Protein AF-A0A074J504-F1 (afdb_monomer_lite)

Sequence (47 aa):
MTNRIALWLAGIIIVLIFSDVLFDGGRILLFLAKELLDLVQYIAFWR

Secondary structure (DSSP, 8-state):
--HHHHHHHHHHHHHHHHHIIIIITTHHHHHHHHHHHHHHHHHHHT-

Organism: NCBI:txid1353537

Structure (mmCIF, N/CA/C/O backbone):
data_AF-A0A074J504-F1
#
_entry.id   AF-A0A074J504-F1
#
loop_
_atom_site.group_PDB
_atom_site.id
_atom_site.type_symbol
_atom_site.label_atom_id
_atom_site.label_alt_id
_atom_site.label_comp_id
_atom_sit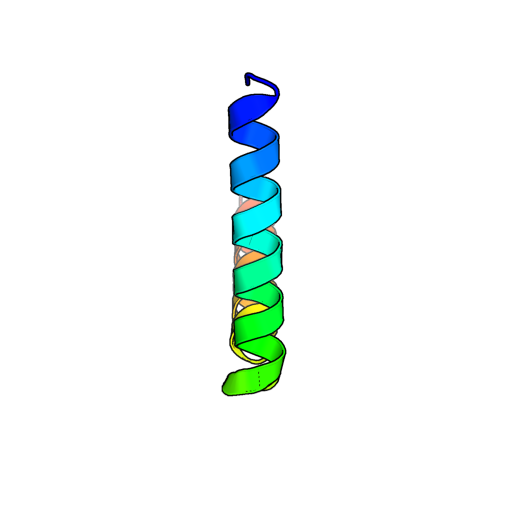e.label_asym_id
_atom_site.label_entity_id
_atom_site.label_seq_id
_atom_site.pdbx_PDB_ins_code
_atom_site.Cartn_x
_atom_site.Cartn_y
_atom_site.Cartn_z
_atom_site.occupancy
_atom_site.B_iso_or_equiv
_atom_site.auth_seq_id
_atom_site.auth_comp_id
_atom_site.auth_asym_id
_atom_site.auth_atom_id
_atom_site.pdbx_PDB_model_num
ATOM 1 N N . MET A 1 1 ? -0.445 20.806 4.504 1.00 62.25 1 MET A N 1
ATOM 2 C CA . MET A 1 1 ? 0.371 20.064 3.518 1.00 62.25 1 MET A CA 1
ATOM 3 C C . MET A 1 1 ? 0.777 21.015 2.406 1.00 62.25 1 MET A C 1
ATOM 5 O O . MET A 1 1 ? -0.099 21.563 1.758 1.00 62.25 1 MET A O 1
ATOM 9 N N . THR A 1 2 ? 2.067 21.264 2.199 1.00 91.50 2 THR A N 1
ATOM 10 C CA . THR A 1 2 ? 2.546 22.011 1.024 1.00 91.50 2 THR A CA 1
ATOM 11 C C . THR A 1 2 ? 2.629 21.078 -0.184 1.00 91.50 2 THR A C 1
ATOM 13 O O . THR A 1 2 ? 3.026 19.923 -0.030 1.00 91.50 2 THR A O 1
ATOM 16 N N . ASN A 1 3 ? 2.326 21.573 -1.393 1.00 94.38 3 ASN A N 1
ATOM 17 C CA . ASN A 1 3 ? 2.418 20.784 -2.637 1.00 94.38 3 ASN A CA 1
ATOM 18 C C . ASN A 1 3 ? 3.777 20.088 -2.803 1.00 94.38 3 ASN A C 1
ATOM 20 O O . ASN A 1 3 ? 3.859 18.992 -3.345 1.00 94.38 3 ASN A O 1
ATOM 24 N N . ARG A 1 4 ? 4.844 20.699 -2.275 1.00 94.81 4 ARG A N 1
ATOM 25 C CA . ARG A 1 4 ? 6.192 20.123 -2.256 1.00 94.81 4 ARG A CA 1
ATOM 26 C C . ARG A 1 4 ? 6.250 18.786 -1.509 1.00 94.81 4 ARG A C 1
ATOM 28 O O . ARG A 1 4 ? 6.839 17.846 -2.022 1.00 94.81 4 ARG A O 1
ATOM 35 N N . ILE A 1 5 ? 5.644 18.690 -0.324 1.00 95.56 5 ILE A N 1
ATOM 36 C CA . ILE A 1 5 ? 5.653 17.457 0.482 1.00 95.56 5 ILE A CA 1
ATOM 37 C C . ILE A 1 5 ? 4.789 16.384 -0.187 1.00 95.56 5 ILE A C 1
ATOM 39 O O . ILE A 1 5 ? 5.184 15.224 -0.228 1.00 95.56 5 ILE A O 1
ATOM 43 N N . ALA A 1 6 ? 3.647 16.773 -0.761 1.00 95.44 6 ALA A N 1
ATOM 44 C CA . ALA A 1 6 ? 2.774 15.847 -1.478 1.00 95.44 6 ALA A CA 1
ATOM 45 C C . ALA A 1 6 ? 3.485 15.190 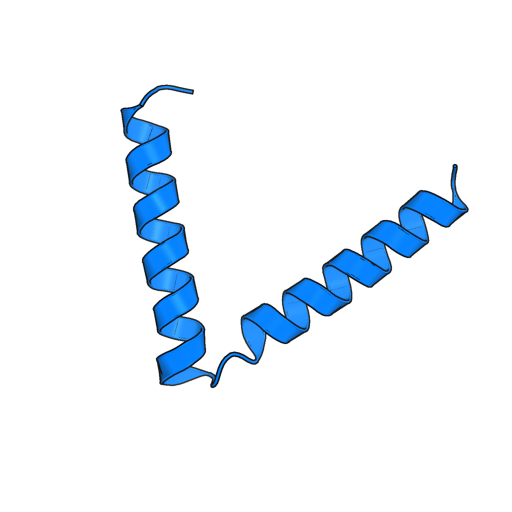-2.675 1.00 95.44 6 ALA A C 1
ATOM 47 O O . ALA A 1 6 ? 3.390 13.978 -2.846 1.00 95.44 6 ALA A O 1
ATOM 48 N N . LEU A 1 7 ? 4.252 15.964 -3.455 1.00 96.81 7 LEU A N 1
ATOM 49 C CA . LEU A 1 7 ? 5.034 15.438 -4.580 1.00 96.81 7 LEU A CA 1
ATOM 50 C C . LEU A 1 7 ? 6.111 14.444 -4.133 1.00 96.81 7 LEU A C 1
ATOM 52 O O . LEU A 1 7 ? 6.257 13.388 -4.744 1.00 96.81 7 LEU A O 1
ATOM 56 N N . TRP A 1 8 ? 6.830 14.750 -3.050 1.00 97.06 8 TRP A N 1
ATOM 57 C CA . TRP A 1 8 ? 7.824 13.828 -2.497 1.00 97.06 8 TRP A CA 1
ATOM 58 C C . TRP A 1 8 ? 7.193 12.524 -2.013 1.00 97.06 8 TRP A C 1
ATOM 60 O O . TRP A 1 8 ? 7.687 11.450 -2.344 1.00 97.06 8 TRP A O 1
ATOM 70 N N . LEU A 1 9 ? 6.080 12.607 -1.282 1.00 96.88 9 LEU A N 1
ATOM 71 C CA . LEU A 1 9 ? 5.361 11.424 -0.809 1.00 96.88 9 LEU A CA 1
ATOM 72 C C . LEU A 1 9 ? 4.840 10.575 -1.969 1.00 96.88 9 LEU A C 1
ATOM 74 O O . LEU A 1 9 ? 5.020 9.362 -1.951 1.00 96.88 9 LEU A O 1
ATOM 78 N N . ALA A 1 10 ? 4.259 11.200 -2.995 1.00 96.56 10 ALA A N 1
ATOM 79 C CA . ALA A 1 10 ? 3.799 10.488 -4.184 1.00 96.56 10 ALA A CA 1
ATOM 80 C C . ALA A 1 10 ? 4.954 9.744 -4.874 1.00 96.56 10 ALA A C 1
ATOM 82 O O . ALA A 1 10 ? 4.825 8.561 -5.180 1.00 96.56 10 ALA A O 1
ATOM 83 N N . GLY A 1 11 ? 6.101 10.409 -5.052 1.00 98.00 11 GLY A N 1
ATOM 84 C CA . GLY A 1 11 ? 7.296 9.790 -5.628 1.00 98.00 11 GLY A CA 1
ATOM 85 C C . GLY A 1 11 ? 7.789 8.590 -4.817 1.00 98.00 11 GLY A C 1
ATOM 86 O O . GLY A 1 11 ? 8.032 7.527 -5.383 1.00 98.00 11 GLY A O 1
ATOM 87 N N . ILE A 1 12 ? 7.875 8.730 -3.492 1.00 97.94 12 ILE A N 1
ATOM 88 C CA . ILE A 1 12 ? 8.302 7.648 -2.592 1.00 97.94 12 ILE A CA 1
ATOM 89 C C . ILE A 1 12 ? 7.343 6.456 -2.672 1.00 97.94 12 ILE A C 1
ATOM 91 O O . ILE A 1 12 ? 7.796 5.323 -2.811 1.00 97.94 12 ILE A O 1
ATOM 95 N N . ILE A 1 13 ? 6.030 6.697 -2.628 1.00 96.88 13 ILE A N 1
ATOM 96 C CA . ILE A 1 13 ? 5.019 5.632 -2.698 1.00 96.88 13 ILE A CA 1
ATOM 97 C C . ILE A 1 13 ? 5.145 4.854 -4.010 1.00 96.88 13 ILE A C 1
ATOM 99 O O . ILE A 1 13 ? 5.144 3.626 -3.989 1.00 96.88 13 ILE A O 1
ATOM 103 N N . ILE A 1 14 ? 5.308 5.550 -5.139 1.00 98.06 14 ILE A N 1
ATOM 104 C CA . ILE A 1 14 ? 5.495 4.905 -6.443 1.00 98.06 14 ILE A CA 1
ATOM 105 C C . ILE A 1 14 ? 6.747 4.021 -6.420 1.00 98.06 14 ILE A C 1
ATOM 107 O O . ILE A 1 14 ? 6.663 2.847 -6.769 1.00 98.06 14 ILE A O 1
ATOM 111 N N . VAL A 1 15 ? 7.887 4.546 -5.962 1.00 98.00 15 VAL A N 1
ATOM 112 C CA . VAL A 1 15 ? 9.145 3.781 -5.891 1.00 98.00 15 VAL A CA 1
ATOM 113 C C . VAL A 1 15 ? 8.993 2.526 -5.028 1.00 98.00 15 VAL A C 1
ATOM 115 O O . VAL A 1 15 ? 9.444 1.458 -5.433 1.00 98.00 15 VAL A O 1
ATOM 118 N N . LEU A 1 16 ? 8.323 2.625 -3.878 1.00 97.00 16 LEU A N 1
ATOM 119 C CA . LEU A 1 16 ? 8.096 1.483 -2.990 1.00 97.00 16 LEU A CA 1
ATOM 120 C C . LEU A 1 16 ? 7.189 0.420 -3.622 1.00 97.00 16 LEU A C 1
ATOM 122 O O . LEU A 1 16 ? 7.506 -0.764 -3.538 1.00 97.00 16 LEU A O 1
ATOM 126 N N . ILE A 1 17 ? 6.108 0.826 -4.296 1.00 97.00 17 ILE A N 1
ATOM 127 C CA . ILE A 1 17 ? 5.216 -0.106 -5.005 1.00 97.00 17 ILE A CA 1
ATOM 128 C C . ILE A 1 17 ? 5.979 -0.839 -6.110 1.00 97.00 17 ILE A C 1
ATOM 130 O O . ILE A 1 17 ? 5.904 -2.062 -6.208 1.00 97.00 17 ILE A O 1
ATOM 134 N N . PHE A 1 18 ? 6.739 -0.107 -6.929 1.00 97.88 18 PHE A N 1
ATOM 135 C CA . PHE A 1 18 ? 7.542 -0.721 -7.987 1.00 97.88 18 PHE A CA 1
ATOM 136 C C . PHE A 1 18 ? 8.608 -1.658 -7.419 1.00 97.88 18 PHE A C 1
ATOM 138 O O . PHE A 1 18 ? 8.815 -2.736 -7.970 1.00 97.88 18 PHE A O 1
ATOM 145 N N . SER A 1 19 ? 9.251 -1.281 -6.312 1.00 97.75 19 SER A N 1
ATOM 146 C CA . SER A 1 19 ? 10.217 -2.137 -5.626 1.00 97.75 19 SER A CA 1
ATOM 147 C C . SER A 1 19 ? 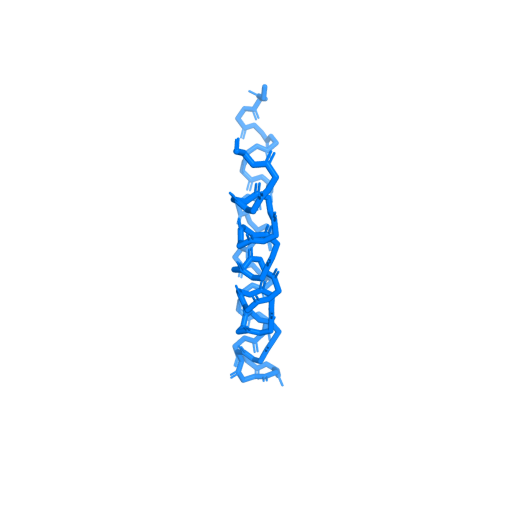9.579 -3.456 -5.176 1.00 97.75 19 SER A C 1
ATOM 149 O O . SER A 1 19 ? 10.114 -4.516 -5.486 1.00 97.75 19 SER A O 1
ATOM 151 N N . ASP A 1 20 ? 8.413 -3.417 -4.524 1.00 97.19 20 ASP A N 1
ATOM 152 C CA . ASP A 1 20 ? 7.716 -4.635 -4.082 1.00 97.19 20 ASP A CA 1
ATOM 153 C C . ASP A 1 20 ? 7.312 -5.525 -5.267 1.00 97.19 20 ASP A C 1
ATOM 155 O O . ASP A 1 20 ? 7.500 -6.739 -5.238 1.00 97.19 20 ASP A O 1
ATOM 159 N N . VAL A 1 21 ? 6.813 -4.946 -6.362 1.00 96.50 21 VAL A N 1
ATOM 160 C CA . VAL A 1 21 ? 6.424 -5.739 -7.541 1.00 96.50 21 VAL A CA 1
ATOM 161 C C . VAL A 1 21 ? 7.637 -6.386 -8.219 1.00 96.50 21 VAL A C 1
ATOM 163 O O . VAL A 1 21 ? 7.551 -7.542 -8.632 1.00 96.50 21 VAL A O 1
ATOM 166 N N . LEU A 1 22 ? 8.761 -5.673 -8.332 1.00 97.69 22 LEU A N 1
ATOM 167 C CA . LEU A 1 22 ? 9.943 -6.151 -9.058 1.00 97.69 22 LEU A CA 1
ATOM 168 C C . LEU A 1 22 ? 10.809 -7.124 -8.249 1.00 97.69 22 LEU A C 1
ATOM 170 O O . LEU A 1 22 ? 11.318 -8.088 -8.820 1.00 97.69 22 LEU A O 1
ATOM 174 N N . PHE A 1 23 ? 10.996 -6.877 -6.951 1.00 97.44 23 PHE A N 1
ATOM 175 C CA 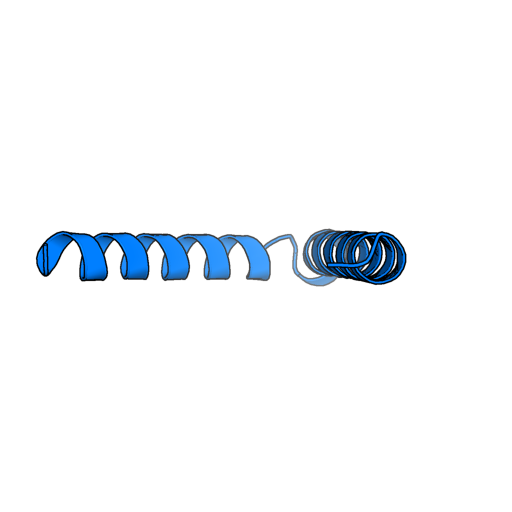. PHE A 1 23 ? 11.899 -7.667 -6.106 1.00 97.44 23 PHE A CA 1
ATOM 176 C C . PHE A 1 23 ? 11.159 -8.713 -5.266 1.00 97.44 23 PHE A C 1
ATOM 178 O O . PHE A 1 23 ? 11.644 -9.834 -5.105 1.00 97.44 23 PHE A O 1
ATOM 185 N N . ASP A 1 24 ? 9.965 -8.383 -4.777 1.00 95.50 24 ASP A N 1
ATOM 186 C CA . ASP A 1 24 ? 9.223 -9.203 -3.816 1.00 95.50 24 ASP A CA 1
ATOM 187 C C . ASP A 1 24 ? 7.978 -9.872 -4.419 1.00 95.50 24 ASP A C 1
ATOM 189 O O . ASP A 1 24 ? 7.326 -10.687 -3.760 1.00 95.50 24 ASP A O 1
ATOM 193 N N . GLY A 1 25 ? 7.665 -9.581 -5.686 1.00 94.25 25 GLY A N 1
ATOM 194 C CA . GLY A 1 25 ? 6.514 -10.127 -6.405 1.00 94.25 25 GLY A CA 1
ATOM 195 C C . GLY A 1 25 ? 5.165 -9.635 -5.874 1.00 94.25 25 GLY A C 1
ATOM 196 O O . GLY A 1 25 ? 4.169 -10.346 -6.008 1.00 94.25 25 GLY A O 1
ATOM 197 N N . GLY A 1 26 ? 5.120 -8.460 -5.238 1.00 93.56 26 GLY A N 1
ATOM 198 C CA . GLY A 1 26 ? 3.894 -7.882 -4.676 1.00 93.56 26 GLY A CA 1
ATOM 199 C C . GLY A 1 26 ? 3.504 -8.427 -3.296 1.00 93.56 26 GLY A C 1
ATOM 200 O O . GLY A 1 26 ? 2.391 -8.186 -2.820 1.00 93.56 26 GLY A O 1
ATOM 201 N N . ARG A 1 27 ? 4.372 -9.223 -2.657 1.00 96.44 27 ARG A N 1
ATOM 202 C CA . ARG A 1 27 ? 4.063 -9.873 -1.374 1.00 96.44 27 ARG A CA 1
ATOM 203 C C . ARG A 1 27 ? 3.929 -8.873 -0.233 1.00 96.44 27 ARG A C 1
ATOM 205 O O . ARG A 1 27 ? 3.085 -9.090 0.635 1.00 96.44 27 ARG A O 1
ATOM 212 N N . ILE A 1 28 ? 4.728 -7.806 -0.218 1.00 96.44 28 ILE A N 1
ATOM 213 C CA . ILE A 1 28 ? 4.722 -6.837 0.884 1.00 96.44 28 ILE A CA 1
ATOM 214 C C . ILE A 1 28 ? 3.419 -6.036 0.856 1.00 96.44 28 ILE A C 1
ATOM 216 O O . ILE A 1 28 ? 2.783 -5.878 1.900 1.00 96.44 28 ILE A O 1
ATOM 220 N N . LEU A 1 29 ? 2.966 -5.593 -0.321 1.00 96.50 29 LEU A N 1
ATOM 221 C CA . LEU A 1 29 ? 1.686 -4.897 -0.467 1.00 96.50 29 LEU A CA 1
ATOM 222 C C . LEU A 1 29 ? 0.500 -5.786 -0.093 1.00 96.50 29 LEU A C 1
ATOM 224 O O . LEU A 1 29 ? -0.403 -5.326 0.605 1.00 96.50 29 LEU A O 1
ATOM 228 N N . LEU A 1 30 ? 0.497 -7.054 -0.517 1.00 97.00 30 LEU A N 1
ATOM 229 C CA . LEU A 1 30 ? -0.570 -7.996 -0.160 1.00 97.00 30 LEU A CA 1
ATOM 230 C C . LEU A 1 30 ? -0.603 -8.287 1.343 1.00 97.00 30 LEU A C 1
ATOM 232 O O . LEU A 1 30 ? -1.682 -8.335 1.935 1.00 97.00 30 LEU A O 1
ATOM 236 N N . PHE A 1 31 ? 0.566 -8.444 1.965 1.00 97.31 31 PHE A N 1
ATOM 237 C CA . PHE A 1 31 ? 0.681 -8.579 3.414 1.00 97.31 31 PHE A CA 1
ATOM 238 C C . PHE A 1 31 ? 0.111 -7.348 4.128 1.00 97.31 31 PHE A C 1
ATOM 240 O O . PHE A 1 31 ? -0.767 -7.481 4.978 1.00 97.31 31 PHE A O 1
ATOM 247 N N . LEU A 1 32 ? 0.538 -6.149 3.724 1.00 97.19 32 LEU A N 1
ATOM 248 C CA . LEU A 1 32 ? 0.077 -4.900 4.325 1.00 97.19 32 LEU A CA 1
ATOM 249 C C . LEU A 1 32 ? -1.436 -4.704 4.160 1.00 97.19 32 LEU A C 1
ATOM 251 O O . LEU A 1 32 ? -2.105 -4.269 5.094 1.00 97.19 32 LEU A O 1
ATOM 255 N N . ALA A 1 33 ? -1.987 -5.044 2.992 1.00 97.31 33 ALA A N 1
ATOM 256 C CA . ALA A 1 33 ? -3.423 -4.979 2.741 1.00 97.31 33 ALA A CA 1
ATOM 257 C C . ALA A 1 33 ? -4.209 -5.909 3.675 1.00 97.31 33 ALA A C 1
ATOM 259 O O . ALA A 1 33 ? -5.250 -5.507 4.193 1.00 97.31 33 ALA A O 1
ATOM 260 N N . LYS A 1 34 ? -3.706 -7.125 3.921 1.00 98.12 34 LYS A N 1
ATOM 261 C CA . LYS A 1 34 ? -4.328 -8.069 4.854 1.00 98.12 34 LYS A CA 1
ATOM 262 C C . LYS A 1 34 ? -4.326 -7.529 6.286 1.00 98.12 34 LYS A C 1
ATOM 264 O O . LYS A 1 34 ? -5.388 -7.451 6.890 1.00 98.12 34 LYS A O 1
ATOM 269 N N . GLU A 1 35 ? -3.175 -7.089 6.786 1.00 97.94 35 GLU A N 1
ATOM 270 C CA . GLU A 1 35 ? -3.056 -6.537 8.146 1.00 97.94 35 GLU A CA 1
ATOM 271 C C . GLU A 1 35 ? -3.932 -5.290 8.340 1.00 97.94 35 GLU A C 1
ATOM 273 O O . GLU A 1 35 ? -4.536 -5.088 9.392 1.00 97.94 35 GLU A O 1
ATOM 278 N N . LEU A 1 36 ? -4.056 -4.454 7.304 1.00 98.00 36 LEU A N 1
ATOM 279 C CA . LEU A 1 36 ? -4.927 -3.283 7.345 1.00 98.00 36 LEU A CA 1
ATOM 280 C C . LEU A 1 36 ? -6.408 -3.678 7.399 1.00 98.00 36 LEU A C 1
ATOM 282 O O . LEU A 1 36 ? -7.169 -3.051 8.133 1.00 98.00 36 LEU A O 1
ATOM 286 N N . LEU A 1 37 ? -6.824 -4.714 6.664 1.00 97.94 37 LEU A N 1
ATOM 287 C CA . LEU A 1 37 ? -8.184 -5.252 6.765 1.00 97.94 37 LEU A CA 1
ATOM 288 C C . LEU A 1 37 ? -8.456 -5.839 8.153 1.00 97.94 37 LEU A C 1
ATOM 290 O O . LEU A 1 37 ? -9.516 -5.563 8.715 1.00 97.94 37 LEU A O 1
ATOM 294 N N . ASP A 1 38 ? -7.500 -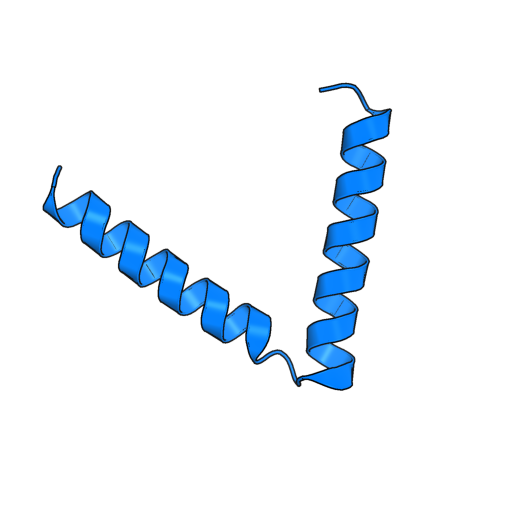6.569 8.724 1.00 97.81 38 ASP A N 1
ATOM 295 C CA . ASP A 1 38 ? -7.611 -7.118 10.078 1.00 97.81 38 ASP A CA 1
ATOM 296 C C . ASP A 1 38 ? -7.725 -5.986 11.116 1.00 97.81 38 ASP A C 1
ATOM 298 O O . ASP A 1 38 ? -8.575 -6.032 12.008 1.00 97.81 38 ASP A O 1
ATOM 302 N N . LEU A 1 39 ? -6.960 -4.900 10.950 1.00 97.81 39 LEU A N 1
ATOM 303 C CA . LEU A 1 39 ? -7.075 -3.702 11.784 1.00 97.81 39 LEU A CA 1
ATOM 304 C C . LEU A 1 39 ? -8.444 -3.024 11.636 1.00 97.81 39 LEU A C 1
ATOM 306 O O . LEU A 1 39 ? -9.039 -2.615 12.634 1.00 97.81 39 LEU A O 1
ATOM 310 N N . VAL A 1 40 ? -8.965 -2.903 10.411 1.00 97.44 40 VAL A N 1
ATOM 311 C CA . VAL A 1 40 ? -10.306 -2.349 10.164 1.00 97.44 40 VAL A CA 1
ATOM 312 C C . VAL A 1 40 ? -11.373 -3.210 10.836 1.00 97.44 40 VAL A C 1
ATOM 314 O O . VAL A 1 40 ? -12.271 -2.659 11.473 1.00 97.44 40 VAL A O 1
ATOM 317 N N . GLN A 1 41 ? -11.270 -4.538 10.744 1.00 97.19 41 GLN A N 1
ATOM 318 C CA . GLN A 1 41 ? -12.179 -5.458 11.429 1.00 97.19 41 GLN A CA 1
ATOM 319 C C . GLN A 1 41 ? -12.087 -5.321 12.948 1.00 97.19 41 GLN A C 1
ATOM 321 O O . GLN A 1 41 ? -13.118 -5.255 13.617 1.00 97.19 41 GLN A O 1
ATOM 326 N N . TYR A 1 42 ? -10.871 -5.217 13.486 1.00 96.81 42 TYR A N 1
ATOM 327 C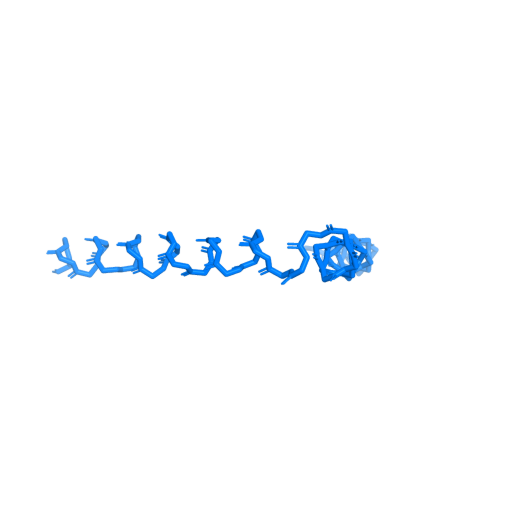 CA . TYR A 1 42 ? -10.653 -4.985 14.906 1.00 96.81 42 TYR A CA 1
ATOM 328 C C . TYR A 1 42 ? -11.319 -3.682 15.351 1.00 96.81 42 TYR A C 1
ATOM 330 O O . TYR A 1 42 ? -12.128 -3.698 16.268 1.00 96.81 42 TYR A O 1
ATOM 338 N N . ILE A 1 43 ? -11.067 -2.562 14.669 1.00 97.38 43 ILE A N 1
ATOM 339 C CA . ILE A 1 43 ? -11.693 -1.270 14.994 1.00 97.38 43 ILE A CA 1
ATOM 340 C C . ILE A 1 43 ? -13.221 -1.348 14.875 1.00 97.38 43 ILE A C 1
ATOM 342 O O . ILE A 1 43 ? -13.924 -0.812 15.729 1.00 97.38 43 ILE A O 1
ATOM 346 N N . ALA A 1 44 ? -13.743 -2.029 13.850 1.00 96.69 44 ALA A N 1
ATOM 347 C CA . ALA A 1 44 ? -15.179 -2.208 13.655 1.00 96.69 44 ALA A CA 1
ATOM 348 C C . ALA A 1 44 ? -15.841 -3.015 14.782 1.00 96.69 44 ALA A C 1
ATOM 350 O O . ALA A 1 44 ? -17.004 -2.762 15.080 1.00 96.69 44 ALA A O 1
ATOM 351 N N . PHE A 1 45 ? -15.118 -3.940 15.419 1.00 95.94 45 PHE A N 1
ATOM 352 C CA . PHE A 1 45 ? -15.597 -4.665 16.599 1.00 95.94 45 PHE A CA 1
ATOM 353 C C . PHE A 1 45 ? -15.775 -3.751 17.824 1.00 95.94 45 PHE A C 1
ATOM 355 O O . PHE A 1 45 ? -16.687 -3.971 18.616 1.00 95.94 45 PHE A O 1
ATOM 362 N N . TRP A 1 46 ? -14.936 -2.721 17.979 1.00 93.06 46 TRP A N 1
ATOM 363 C CA . TRP A 1 46 ? -15.008 -1.776 19.106 1.00 93.06 46 TRP A CA 1
ATOM 364 C C . TRP A 1 46 ? -15.978 -0.608 18.896 1.00 93.06 46 TRP A C 1
ATOM 366 O O . TRP A 1 46 ? -16.131 0.207 19.808 1.00 93.06 46 TRP A O 1
ATOM 376 N N . ARG A 1 47 ? -16.588 -0.490 17.711 1.00 76.06 47 ARG A N 1
ATOM 377 C CA . ARG A 1 47 ? -17.614 0.518 17.428 1.00 76.06 47 ARG A CA 1
ATOM 378 C C . ARG A 1 47 ? -18.995 0.008 17.818 1.00 76.06 47 ARG A C 1
ATOM 380 O O . ARG A 1 47 ? -19.659 0.728 18.590 1.00 76.06 47 ARG A O 1
#

Foldseek 3Di:
DDPVVVVVVVVVVVVVCVCCCPPVVCVVVVVVVVVVVVVVVVVVVVD

pLDDT: mean 95.5, std 5.9, range [62.25, 98.12]

Radius of gyration: 14.55 Å; chains: 1; bounding box: 30×32×28 Å